Protein AF-A0A821EQW8-F1 (afdb_monomer)

Nearest PDB structures (foldseek):
  7ohu-assembly1_h  TM=5.596E-01  e=5.281E+00  Saccharomyces cerevisiae S288C
  7b9v-assembly1_G  TM=2.730E-01  e=5.631E+00  Saccharomyces cerevisiae

Structure (mmCIF, N/CA/C/O backbone):
data_AF-A0A821EQW8-F1
#
_entry.id   AF-A0A821EQW8-F1
#
loop_
_atom_site.group_PDB
_atom_site.id
_atom_site.type_symbol
_atom_site.label_atom_id
_atom_site.label_alt_id
_atom_site.label_comp_id
_atom_site.label_asym_id
_atom_site.label_entity_id
_atom_site.label_seq_id
_atom_site.pdbx_PDB_ins_code
_atom_site.Cartn_x
_atom_site.Cartn_y
_atom_site.Cartn_z
_atom_site.occupancy
_atom_site.B_iso_or_equiv
_atom_site.auth_seq_id
_atom_site.auth_comp_id
_atom_site.auth_asym_id
_atom_site.auth_atom_id
_atom_site.pdbx_PDB_model_num
ATOM 1 N N . MET A 1 1 ? -4.162 -8.168 23.105 1.00 57.56 1 MET A N 1
ATOM 2 C CA . MET A 1 1 ? -3.784 -6.881 22.479 1.00 57.56 1 MET A CA 1
ATOM 3 C C . MET A 1 1 ? -4.527 -5.698 23.109 1.00 57.56 1 MET A C 1
ATOM 5 O O . MET A 1 1 ? -3.955 -4.623 23.130 1.00 57.56 1 MET A O 1
ATOM 9 N N . GLU A 1 2 ? -5.716 -5.898 23.705 1.00 63.41 2 GLU A N 1
ATOM 10 C CA . GLU A 1 2 ? -6.487 -4.833 24.386 1.00 63.41 2 GLU A CA 1
ATOM 11 C C . GLU A 1 2 ? -5.773 -4.137 25.556 1.00 63.41 2 GLU A C 1
ATOM 13 O O . GLU A 1 2 ? -6.022 -2.965 25.799 1.00 63.41 2 GLU A O 1
ATOM 18 N N . LEU A 1 3 ? -4.874 -4.829 26.269 1.00 70.81 3 LEU A N 1
ATOM 19 C CA . LEU A 1 3 ? -4.217 -4.282 27.467 1.00 70.81 3 LEU A CA 1
ATOM 20 C C . LEU A 1 3 ? -3.351 -3.040 27.185 1.00 70.81 3 LEU A C 1
ATOM 22 O O . LEU A 1 3 ? -3.168 -2.209 28.066 1.00 70.81 3 LEU A O 1
ATOM 26 N N . LEU A 1 4 ? -2.779 -2.943 25.983 1.00 72.75 4 LEU A N 1
ATOM 27 C CA . LEU A 1 4 ? -1.846 -1.872 25.614 1.00 72.75 4 LEU A CA 1
ATOM 28 C C . LEU A 1 4 ? -2.492 -0.808 24.718 1.00 72.75 4 LEU A C 1
ATOM 30 O O . LEU A 1 4 ? -1.934 0.273 24.544 1.00 72.75 4 LEU A O 1
ATOM 34 N N . THR A 1 5 ? -3.643 -1.113 24.120 1.00 76.81 5 THR A N 1
ATOM 35 C CA . THR A 1 5 ? -4.367 -0.180 23.257 1.00 76.81 5 THR A CA 1
ATOM 36 C C . THR A 1 5 ? -5.152 0.813 24.101 1.00 76.81 5 THR A C 1
ATOM 38 O O . THR A 1 5 ? -5.888 0.408 24.997 1.00 76.81 5 THR A O 1
ATOM 41 N N . CYS A 1 6 ? -5.068 2.104 23.782 1.00 76.81 6 CYS A N 1
ATOM 42 C CA . CYS A 1 6 ? -5.926 3.109 24.401 1.00 76.81 6 CYS A CA 1
ATOM 43 C C . CYS A 1 6 ? -7.381 2.864 23.973 1.00 76.81 6 CYS A C 1
ATOM 45 O O . CYS A 1 6 ? -7.728 3.038 22.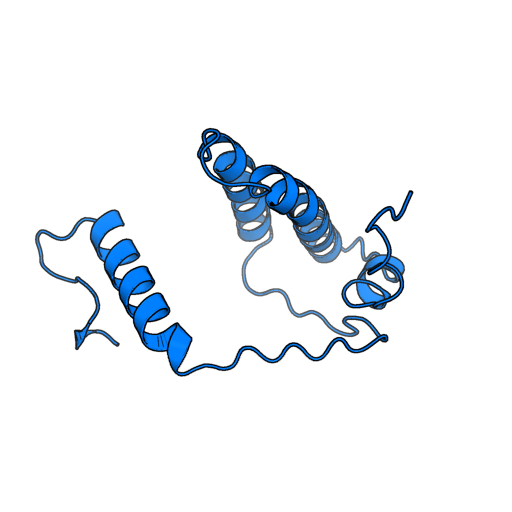801 1.00 76.81 6 CYS A O 1
ATOM 47 N N . ASN A 1 7 ? -8.216 2.446 24.925 1.00 80.06 7 ASN A N 1
ATOM 48 C CA . ASN A 1 7 ? -9.637 2.137 24.741 1.00 80.06 7 ASN A CA 1
ATOM 49 C C . ASN A 1 7 ? -10.520 2.741 25.856 1.00 80.06 7 ASN A C 1
ATOM 51 O O . ASN A 1 7 ? -11.581 2.206 26.176 1.00 80.06 7 ASN A O 1
ATOM 55 N N . PHE A 1 8 ? -10.097 3.862 26.451 1.00 83.25 8 PHE A N 1
ATOM 56 C CA . PHE A 1 8 ? -10.881 4.569 27.464 1.00 83.25 8 PHE A CA 1
ATOM 57 C C . PHE A 1 8 ? -12.074 5.298 26.829 1.00 83.25 8 PHE A C 1
ATOM 59 O O . PHE A 1 8 ? -12.046 5.670 25.657 1.00 83.25 8 PHE A O 1
ATOM 66 N N . SER A 1 9 ? -13.116 5.573 27.617 1.00 78.94 9 SER A N 1
ATOM 67 C CA . SER A 1 9 ? -14.330 6.265 27.146 1.00 78.94 9 SER A CA 1
ATOM 68 C C . SER A 1 9 ? -14.083 7.688 26.627 1.00 78.94 9 SER A C 1
ATOM 70 O O . SER A 1 9 ? -14.916 8.232 25.906 1.00 78.94 9 SER A O 1
ATOM 72 N N . THR A 1 10 ? -12.942 8.285 26.972 1.00 82.94 10 THR A N 1
ATOM 73 C CA . THR A 1 10 ? -12.494 9.608 26.518 1.00 82.94 10 THR A CA 1
ATOM 74 C C . THR A 1 10 ? -11.499 9.549 25.356 1.00 82.94 10 THR A C 1
ATOM 76 O O . THR A 1 10 ? -11.104 10.596 24.850 1.00 82.94 10 THR A O 1
ATOM 79 N N . THR A 1 11 ? -11.084 8.352 24.924 1.00 82.31 11 THR A N 1
ATOM 80 C CA . THR A 1 11 ? -10.078 8.169 23.874 1.00 82.31 11 THR A CA 1
ATOM 81 C C . THR A 1 11 ? -10.624 8.552 22.498 1.00 82.31 11 THR A C 1
ATOM 83 O O . THR A 1 11 ? -11.646 8.046 22.033 1.00 82.31 11 THR A O 1
ATOM 86 N N . THR A 1 12 ? -9.892 9.413 21.798 1.00 82.81 12 THR A N 1
ATOM 87 C CA . THR A 1 12 ? -10.149 9.770 20.400 1.00 82.81 12 THR A CA 1
ATOM 88 C C . THR A 1 12 ? -9.572 8.728 19.433 1.00 82.81 12 THR A C 1
ATOM 90 O O . THR A 1 12 ? -8.640 7.986 19.746 1.00 82.81 12 THR A O 1
ATOM 93 N N . LYS A 1 13 ? -10.074 8.691 18.190 1.00 79.12 13 LYS A N 1
ATOM 94 C CA . LYS A 1 13 ? -9.567 7.770 17.147 1.00 79.12 13 LYS A CA 1
ATOM 95 C C . LYS A 1 13 ? -8.060 7.924 16.891 1.00 79.12 13 LYS A C 1
ATOM 97 O O . LYS A 1 13 ? -7.398 6.948 16.551 1.00 79.12 13 LYS A O 1
ATOM 102 N N . ILE A 1 14 ? -7.530 9.136 17.058 1.00 81.06 14 ILE A N 1
ATOM 103 C CA . ILE A 1 14 ? -6.105 9.438 16.884 1.00 81.06 14 ILE A CA 1
ATOM 104 C C . ILE A 1 14 ? -5.293 8.838 18.030 1.00 81.06 14 ILE A C 1
ATOM 106 O O . ILE A 1 14 ? -4.287 8.188 17.778 1.00 81.06 14 ILE A O 1
ATOM 110 N N . GLU A 1 15 ? -5.740 8.990 19.274 1.00 79.56 15 GLU A N 1
ATOM 111 C CA . GLU A 1 15 ? -5.058 8.419 20.443 1.00 79.56 15 GLU A CA 1
ATOM 112 C C . GLU A 1 15 ? -5.067 6.886 20.421 1.00 79.56 15 GLU A C 1
ATOM 114 O O . GLU A 1 15 ? -4.058 6.257 20.735 1.00 79.56 15 GLU A O 1
ATOM 119 N N . SER A 1 16 ? -6.165 6.275 19.964 1.00 82.31 16 SER A N 1
ATOM 120 C CA . SER A 1 16 ? -6.221 4.828 19.734 1.00 82.31 16 SER A CA 1
ATOM 121 C C . SER A 1 16 ? -5.200 4.390 18.672 1.00 82.31 16 SER A C 1
ATOM 123 O O . SER A 1 16 ? -4.409 3.478 18.912 1.00 82.31 16 SER A O 1
ATOM 125 N N . PHE A 1 17 ? -5.118 5.098 17.539 1.00 83.06 17 PHE A N 1
ATOM 126 C CA . PHE A 1 17 ? -4.116 4.829 16.503 1.00 83.06 17 PHE A CA 1
ATOM 127 C C . PHE A 1 17 ? -2.676 5.013 17.008 1.00 83.06 17 PHE A C 1
ATOM 129 O O . PHE A 1 17 ? -1.831 4.152 16.770 1.00 83.06 17 PHE A O 1
ATOM 136 N N . LEU A 1 18 ? -2.400 6.090 17.748 1.00 81.69 18 LEU A N 1
ATOM 137 C CA . LEU A 1 18 ? -1.085 6.351 18.336 1.00 81.69 18 LEU A CA 1
ATOM 138 C C . LEU A 1 18 ? -0.676 5.254 19.320 1.00 81.69 18 LEU A C 1
ATOM 140 O O . LEU A 1 18 ? 0.488 4.866 19.327 1.00 81.69 18 LEU A O 1
ATOM 144 N N . SER A 1 19 ? -1.620 4.708 20.093 1.00 82.62 19 SER A N 1
ATOM 145 C CA . SER A 1 19 ? -1.336 3.571 20.974 1.00 82.62 19 SER A CA 1
ATOM 146 C C . SER A 1 19 ? -0.899 2.335 20.181 1.00 82.62 19 SER A C 1
ATOM 148 O O . SER A 1 19 ? 0.098 1.708 20.527 1.00 82.62 19 SER A O 1
ATOM 150 N N . CYS A 1 20 ? -1.547 2.042 19.047 1.00 82.75 20 CYS A N 1
ATOM 151 C CA . CYS A 1 20 ? -1.134 0.959 18.154 1.00 82.75 20 CYS A CA 1
ATOM 152 C C . CYS A 1 20 ? 0.255 1.204 17.551 1.00 82.75 20 CYS A C 1
ATOM 154 O O . CYS A 1 20 ? 1.072 0.287 17.522 1.00 82.75 20 CYS A O 1
ATOM 156 N N . VAL A 1 21 ? 0.548 2.431 17.109 1.00 84.62 21 VAL A N 1
ATOM 157 C CA . VAL A 1 21 ? 1.867 2.796 16.564 1.00 84.62 21 VAL A CA 1
ATOM 158 C C . VAL A 1 21 ? 2.959 2.667 17.627 1.00 84.62 21 VAL A C 1
ATOM 160 O O . VAL A 1 21 ? 4.007 2.095 17.349 1.00 84.62 21 VAL A O 1
ATOM 163 N N . ALA A 1 22 ? 2.707 3.138 18.849 1.00 84.19 22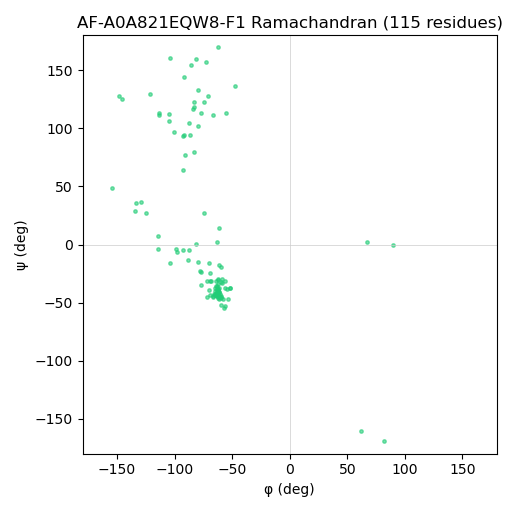 ALA A N 1
ATOM 164 C CA . ALA A 1 22 ? 3.649 3.024 19.959 1.00 84.19 22 ALA A CA 1
ATOM 165 C C . ALA A 1 22 ? 3.928 1.558 20.322 1.00 84.19 22 ALA A C 1
ATOM 167 O O . ALA A 1 22 ? 5.077 1.183 20.538 1.00 84.19 22 ALA A O 1
ATOM 168 N N . ILE A 1 23 ? 2.896 0.704 20.324 1.00 83.62 23 ILE A N 1
ATOM 169 C CA . ILE A 1 23 ? 3.072 -0.745 20.478 1.00 83.62 23 ILE A CA 1
ATOM 170 C C . ILE A 1 23 ? 3.952 -1.280 19.342 1.00 83.62 23 ILE A C 1
ATOM 172 O O . ILE A 1 23 ? 4.960 -1.924 19.613 1.00 83.62 23 ILE A O 1
ATOM 176 N N . MET A 1 24 ? 3.625 -0.994 18.079 1.00 83.81 24 MET A N 1
ATOM 177 C CA . MET A 1 24 ? 4.411 -1.465 16.930 1.00 83.81 24 MET A CA 1
ATOM 178 C C . MET A 1 24 ? 5.882 -1.032 17.009 1.00 83.81 24 MET A C 1
ATOM 180 O O . MET A 1 24 ? 6.760 -1.827 16.683 1.00 83.81 24 MET A O 1
ATOM 184 N N . ASP A 1 25 ? 6.164 0.178 17.496 1.00 83.00 25 ASP A N 1
ATOM 185 C CA . ASP A 1 25 ? 7.524 0.687 17.697 1.00 83.00 25 ASP A CA 1
ATOM 186 C C . ASP A 1 25 ? 8.284 -0.074 18.800 1.00 83.00 25 ASP A C 1
ATOM 188 O O . ASP A 1 25 ? 9.415 -0.514 18.591 1.00 83.00 25 ASP A O 1
ATOM 192 N N . ILE A 1 26 ? 7.638 -0.345 19.942 1.00 84.25 26 ILE A N 1
ATOM 193 C CA . ILE A 1 26 ? 8.222 -1.150 21.032 1.00 84.25 26 ILE A CA 1
ATOM 194 C C . ILE A 1 26 ? 8.543 -2.569 20.557 1.00 84.25 26 ILE A C 1
ATOM 196 O O . ILE A 1 26 ? 9.577 -3.135 20.925 1.00 84.25 26 ILE A O 1
ATOM 200 N N . PHE A 1 27 ? 7.653 -3.152 19.755 1.00 79.62 27 PHE A N 1
ATOM 201 C CA . PHE A 1 27 ? 7.811 -4.505 19.239 1.00 79.62 27 PHE A CA 1
ATOM 202 C C . PHE A 1 27 ? 8.809 -4.589 18.083 1.00 79.62 27 PHE A C 1
ATOM 204 O O . PHE A 1 27 ? 9.410 -5.642 17.894 1.00 79.62 27 PHE A O 1
ATOM 211 N N . LYS A 1 28 ? 9.059 -3.489 17.362 1.00 82.25 28 LYS A N 1
ATOM 212 C CA . LYS A 1 28 ? 9.981 -3.442 16.220 1.00 82.25 28 LYS A CA 1
ATOM 213 C C . LYS A 1 28 ? 11.362 -4.017 16.541 1.00 82.25 28 LYS A C 1
ATOM 215 O O . LYS A 1 28 ? 11.925 -4.704 15.705 1.00 82.25 28 LYS A O 1
ATOM 220 N N . LYS A 1 29 ? 11.889 -3.791 17.750 1.00 80.25 29 LYS A N 1
ATOM 221 C CA . LYS A 1 29 ? 13.210 -4.301 18.171 1.00 80.25 29 LYS A CA 1
ATOM 222 C C . LYS A 1 29 ? 13.269 -5.819 18.389 1.00 80.25 29 LYS A C 1
ATOM 224 O O . LYS A 1 29 ? 14.357 -6.363 18.518 1.00 80.25 29 LYS A O 1
ATOM 229 N N . TYR A 1 30 ? 12.116 -6.475 18.503 1.00 77.19 30 TYR A N 1
ATOM 230 C CA . TYR A 1 30 ? 12.009 -7.924 18.682 1.00 77.19 30 TYR A CA 1
ATOM 231 C C . TYR A 1 30 ? 11.727 -8.657 17.367 1.00 77.19 30 TYR A C 1
ATOM 233 O O . TYR A 1 30 ? 11.720 -9.885 17.353 1.00 77.19 30 TYR A O 1
ATOM 241 N N . PHE A 1 31 ? 11.491 -7.921 16.280 1.00 72.31 31 PHE A N 1
ATOM 242 C CA . PHE A 1 31 ? 11.285 -8.478 14.952 1.00 72.31 31 PHE A CA 1
ATOM 243 C C . PHE A 1 31 ? 12.446 -8.070 14.050 1.00 72.31 31 PHE A C 1
ATOM 245 O O . PHE A 1 31 ? 12.601 -6.900 13.704 1.00 72.31 31 PHE A O 1
ATOM 252 N N . GLU A 1 32 ? 13.250 -9.048 13.644 1.00 69.50 32 GLU A N 1
ATOM 253 C CA . GLU A 1 32 ? 14.140 -8.879 12.502 1.00 69.50 32 GLU A CA 1
ATOM 254 C C . GLU A 1 32 ? 13.298 -8.993 11.228 1.00 69.50 32 GLU A C 1
ATOM 256 O O . GLU A 1 32 ? 12.709 -10.033 10.932 1.00 69.50 32 GLU A O 1
ATOM 261 N N . TYR A 1 33 ? 13.183 -7.885 10.496 1.00 66.00 33 TYR A N 1
ATOM 262 C CA . TYR A 1 33 ? 12.520 -7.858 9.195 1.00 66.00 33 TYR A CA 1
ATOM 263 C C . TYR A 1 33 ? 13.522 -8.304 8.128 1.00 66.00 33 TYR A C 1
ATOM 265 O O . TYR A 1 33 ? 14.117 -7.479 7.436 1.00 66.00 33 TYR A O 1
ATOM 273 N N . GLU A 1 34 ? 13.733 -9.613 8.013 1.00 61.81 34 GLU A N 1
ATOM 274 C CA . GLU A 1 34 ? 14.450 -10.176 6.871 1.00 61.81 34 GLU A CA 1
ATOM 275 C C . GLU A 1 34 ? 13.539 -10.150 5.640 1.00 61.81 34 GLU A C 1
ATOM 277 O O . GLU A 1 34 ? 12.441 -10.711 5.644 1.00 61.81 34 GLU A O 1
ATOM 282 N N . TYR A 1 35 ? 13.983 -9.488 4.573 1.00 58.75 35 TYR A N 1
ATOM 283 C CA . TYR A 1 35 ? 13.300 -9.520 3.286 1.00 58.75 35 TYR A CA 1
ATOM 284 C C . TYR A 1 35 ? 14.085 -10.425 2.330 1.00 58.75 35 TYR A C 1
ATOM 286 O O . TYR A 1 35 ? 15.206 -10.124 1.926 1.00 58.75 35 TYR A O 1
ATOM 294 N N . TYR A 1 36 ? 13.491 -11.559 1.963 1.00 61.62 36 TYR A N 1
ATOM 295 C CA . TYR A 1 36 ? 14.030 -12.427 0.920 1.00 61.62 36 TYR A CA 1
ATOM 296 C C . TYR A 1 36 ? 13.488 -11.958 -0.426 1.00 61.62 36 TYR A C 1
ATOM 298 O O . TYR A 1 36 ? 12.321 -12.187 -0.749 1.00 61.62 36 TYR A O 1
ATOM 306 N N . ILE A 1 37 ? 14.330 -11.291 -1.216 1.00 64.44 37 ILE A N 1
ATOM 307 C CA . ILE A 1 37 ? 13.965 -10.917 -2.581 1.00 64.44 37 ILE A CA 1
ATOM 308 C C . ILE A 1 37 ? 14.134 -12.144 -3.472 1.00 64.44 37 ILE A C 1
ATOM 310 O O . ILE A 1 37 ? 15.242 -12.523 -3.851 1.00 64.44 37 ILE A O 1
ATOM 314 N N . THR A 1 38 ? 13.022 -12.789 -3.801 1.00 63.88 38 THR A N 1
ATOM 315 C CA . THR A 1 38 ? 13.020 -13.856 -4.796 1.00 63.88 38 THR A CA 1
ATOM 316 C C . THR A 1 38 ? 12.945 -13.222 -6.183 1.00 63.88 38 THR A C 1
ATOM 318 O O . THR A 1 38 ? 11.925 -12.615 -6.501 1.00 63.88 38 THR A O 1
ATOM 321 N N . MET A 1 39 ? 13.957 -13.427 -7.034 1.00 67.94 39 MET A N 1
ATOM 322 C CA . MET A 1 39 ? 14.057 -12.914 -8.424 1.00 67.94 39 MET A CA 1
ATOM 323 C C . MET A 1 39 ? 12.949 -13.411 -9.385 1.00 67.94 39 MET A C 1
ATOM 325 O O . MET A 1 39 ? 13.077 -13.347 -10.600 1.00 67.94 39 MET A O 1
ATOM 329 N N . CYS A 1 40 ? 11.875 -13.993 -8.858 1.00 73.75 40 CYS A N 1
ATOM 330 C CA . CYS A 1 40 ? 10.785 -14.603 -9.612 1.00 73.75 40 CYS A CA 1
ATOM 331 C C . CYS A 1 40 ? 9.443 -13.870 -9.447 1.00 73.75 40 CYS A C 1
ATOM 333 O O . CYS A 1 40 ? 8.420 -14.388 -9.900 1.00 73.75 40 CYS A O 1
ATOM 335 N N . GLY A 1 41 ? 9.442 -12.702 -8.788 1.00 81.38 41 GLY A N 1
ATOM 336 C CA . GLY A 1 41 ? 8.250 -11.885 -8.564 1.00 81.38 41 GLY A CA 1
ATOM 337 C C . GLY A 1 41 ? 7.165 -12.572 -7.729 1.00 81.38 41 GLY A C 1
ATOM 338 O O . GLY A 1 41 ? 7.418 -13.527 -6.992 1.00 81.38 41 GLY A O 1
ATOM 339 N N . ILE A 1 42 ? 5.933 -12.071 -7.833 1.00 84.00 42 ILE A N 1
ATOM 340 C CA . ILE A 1 42 ? 4.753 -12.610 -7.144 1.00 84.00 42 ILE A CA 1
ATOM 341 C C . ILE A 1 42 ? 3.902 -13.366 -8.168 1.00 84.00 42 ILE A C 1
ATOM 343 O O . ILE A 1 42 ? 3.214 -12.768 -8.989 1.00 84.00 42 ILE A O 1
ATOM 347 N N . ARG A 1 43 ? 3.925 -14.702 -8.100 1.00 79.25 43 ARG A N 1
ATOM 348 C CA . ARG A 1 43 ? 3.208 -15.575 -9.054 1.00 79.25 43 ARG A CA 1
ATOM 349 C C . ARG A 1 43 ? 1.704 -15.691 -8.808 1.00 79.25 43 ARG A C 1
ATOM 351 O O . ARG A 1 43 ? 0.969 -16.089 -9.704 1.00 79.25 43 ARG A O 1
ATOM 358 N N . ASN A 1 44 ? 1.249 -15.433 -7.585 1.00 81.50 44 ASN A N 1
ATOM 359 C CA . ASN A 1 44 ? -0.162 -15.504 -7.227 1.00 81.50 44 ASN A CA 1
ATOM 360 C C . ASN A 1 44 ? -0.462 -14.437 -6.177 1.00 81.50 44 ASN A C 1
ATOM 362 O O . ASN A 1 44 ? 0.203 -14.380 -5.143 1.00 81.50 44 ASN A O 1
ATOM 366 N N . VAL A 1 45 ? -1.451 -13.597 -6.466 1.00 85.62 45 VAL A N 1
ATOM 367 C CA . VAL A 1 45 ? -1.919 -12.542 -5.576 1.00 85.62 45 VAL A CA 1
ATOM 368 C C . VAL A 1 45 ? -3.396 -12.761 -5.282 1.00 85.62 45 VAL A C 1
ATOM 370 O O . VAL A 1 45 ? -4.213 -12.935 -6.185 1.00 85.62 45 VAL A O 1
ATOM 373 N N . HIS A 1 46 ? -3.737 -12.733 -3.997 1.00 87.75 46 HIS A N 1
ATOM 374 C CA . HIS A 1 46 ? -5.114 -12.739 -3.534 1.00 87.75 46 HIS A CA 1
ATOM 375 C C . HIS A 1 46 ? -5.416 -11.401 -2.864 1.00 87.75 46 HIS A C 1
ATOM 377 O O . HIS A 1 46 ? -4.880 -11.095 -1.798 1.00 87.75 46 HIS A O 1
ATOM 383 N N . PHE A 1 47 ? -6.268 -10.594 -3.495 1.00 87.69 47 PHE A N 1
ATOM 384 C CA . PHE A 1 47 ? -6.698 -9.322 -2.928 1.00 87.69 47 PHE A CA 1
ATOM 385 C C . PHE A 1 47 ? -7.850 -9.536 -1.952 1.00 87.69 47 PHE A C 1
ATOM 387 O O . PHE A 1 47 ? -8.906 -10.043 -2.323 1.00 87.69 47 PHE A O 1
ATOM 394 N N . MET A 1 48 ? -7.656 -9.094 -0.712 1.00 90.25 48 MET A N 1
ATOM 395 C CA . MET A 1 48 ? -8.739 -8.953 0.258 1.00 90.25 48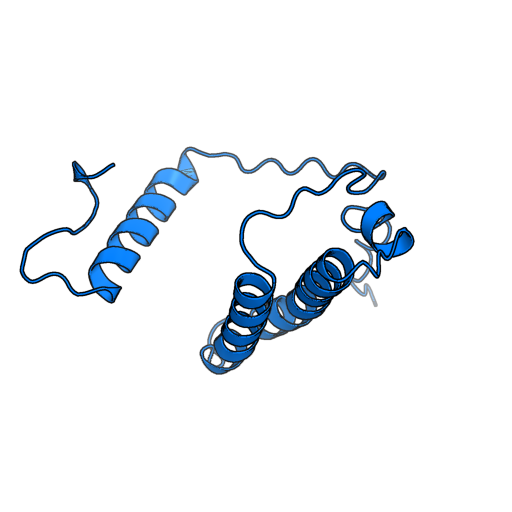 MET A CA 1
ATOM 396 C C . MET A 1 48 ? -9.420 -7.584 0.097 1.00 90.25 48 MET A C 1
ATOM 398 O O . MET A 1 48 ? -8.800 -6.621 -0.360 1.00 90.25 48 MET A O 1
ATOM 402 N N . GLY A 1 49 ? -10.693 -7.494 0.490 1.00 90.62 49 GLY A N 1
ATOM 403 C CA . GLY A 1 49 ? -11.493 -6.268 0.380 1.00 90.62 49 GLY A CA 1
ATOM 404 C C . GLY A 1 49 ? -12.092 -6.027 -1.012 1.00 90.62 49 GLY A C 1
ATOM 405 O O . GLY A 1 49 ? -12.104 -6.907 -1.877 1.00 90.62 49 GLY A O 1
ATOM 406 N N . THR A 1 50 ? -12.632 -4.825 -1.214 1.00 94.81 50 THR A N 1
ATOM 407 C CA . THR A 1 50 ? -13.340 -4.413 -2.436 1.00 94.81 50 THR A CA 1
ATOM 408 C C . THR A 1 50 ? -12.494 -3.494 -3.315 1.00 94.81 50 THR A C 1
ATOM 410 O O . THR A 1 50 ? -11.575 -2.832 -2.837 1.00 94.81 50 THR A O 1
ATOM 413 N N . LEU A 1 51 ? -12.838 -3.375 -4.601 1.00 93.31 51 LEU A N 1
ATOM 414 C CA . LEU A 1 51 ? -12.208 -2.409 -5.514 1.00 93.31 51 LEU A CA 1
ATOM 415 C C . LEU A 1 51 ? -12.212 -0.973 -4.956 1.00 93.31 51 LEU A C 1
ATOM 417 O O . LEU A 1 51 ? -11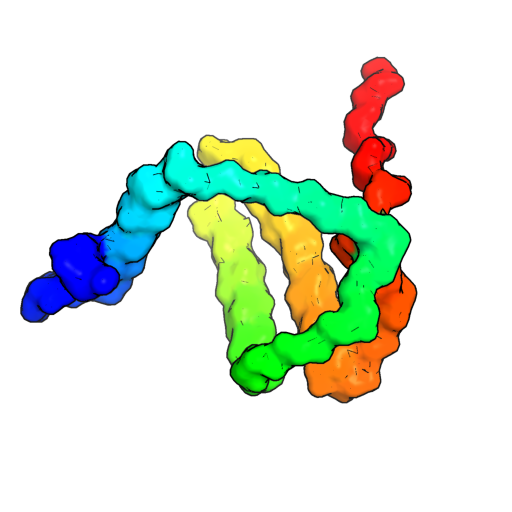.247 -0.227 -5.131 1.00 93.31 51 LEU A O 1
ATOM 421 N N . GLU A 1 52 ? -13.291 -0.582 -4.279 1.00 95.19 52 GLU A N 1
ATOM 422 C CA . GLU A 1 52 ? -13.425 0.754 -3.698 1.00 95.19 52 GLU A CA 1
ATOM 423 C C . GLU A 1 52 ? -12.478 0.964 -2.510 1.00 95.19 52 GLU A C 1
ATOM 425 O O . GLU A 1 52 ? -11.944 2.063 -2.354 1.00 95.19 52 GLU A O 1
ATOM 430 N N . ASP A 1 53 ? -12.168 -0.086 -1.742 1.00 94.31 53 ASP A N 1
ATOM 431 C CA . ASP A 1 53 ? -11.156 -0.023 -0.682 1.00 94.31 53 ASP A CA 1
ATOM 432 C C . ASP A 1 53 ? -9.766 0.276 -1.260 1.00 94.31 53 ASP A C 1
ATOM 434 O O . ASP A 1 53 ? -9.036 1.117 -0.729 1.00 94.31 53 ASP A O 1
ATOM 438 N N . TRP A 1 54 ? -9.416 -0.338 -2.395 1.00 95.19 54 TRP A N 1
ATOM 439 C CA . TRP A 1 54 ? -8.135 -0.114 -3.075 1.00 95.19 54 TRP A CA 1
ATOM 440 C C . TRP A 1 54 ? -8.042 1.280 -3.710 1.00 95.19 54 TRP A C 1
ATOM 442 O O . TRP A 1 54 ? -7.013 1.953 -3.589 1.00 95.19 54 TRP A O 1
ATOM 452 N N . LYS A 1 55 ? -9.132 1.782 -4.305 1.00 95.94 55 LYS A N 1
ATOM 453 C CA . LYS A 1 55 ? -9.209 3.178 -4.775 1.00 95.94 55 LYS A CA 1
ATOM 454 C C . LYS A 1 55 ? -9.096 4.173 -3.619 1.00 95.94 55 LYS A C 1
ATOM 456 O O . LYS A 1 55 ? -8.412 5.195 -3.739 1.00 95.94 55 LYS A O 1
ATOM 461 N N . LEU A 1 56 ? -9.740 3.879 -2.488 1.00 94.25 56 LEU A N 1
ATOM 462 C CA . LEU A 1 56 ? -9.666 4.702 -1.286 1.00 94.25 56 LEU A CA 1
ATOM 463 C C . LEU A 1 56 ? -8.251 4.708 -0.699 1.00 94.25 56 LEU A C 1
ATOM 465 O O . LEU A 1 56 ? -7.762 5.777 -0.325 1.00 94.25 56 LEU A O 1
ATOM 469 N N . LEU A 1 57 ? -7.586 3.549 -0.655 1.00 93.62 57 LEU A N 1
ATOM 470 C CA . LEU A 1 57 ? -6.189 3.420 -0.248 1.00 93.62 57 LEU A CA 1
ATOM 471 C C . LEU A 1 57 ? -5.303 4.319 -1.111 1.00 93.62 57 LEU A C 1
ATOM 473 O O . LEU A 1 57 ? -4.619 5.184 -0.571 1.00 93.62 57 LEU A O 1
ATOM 477 N N . ARG A 1 58 ? -5.392 4.203 -2.441 1.00 95.50 58 ARG A N 1
ATOM 478 C CA . ARG A 1 58 ? -4.641 5.051 -3.380 1.00 95.50 58 ARG A CA 1
ATOM 479 C C . ARG A 1 58 ? -4.852 6.543 -3.112 1.00 95.50 58 ARG A C 1
ATOM 481 O O . ARG A 1 58 ? -3.893 7.311 -3.060 1.00 95.50 58 ARG A O 1
ATOM 488 N N . ASN A 1 59 ? -6.105 6.966 -2.922 1.00 94.25 59 ASN A N 1
ATOM 489 C CA . ASN A 1 59 ? -6.444 8.366 -2.659 1.00 94.25 59 ASN A CA 1
ATOM 490 C C . ASN A 1 59 ? -5.831 8.872 -1.343 1.00 94.25 59 ASN A C 1
ATOM 492 O O . ASN A 1 59 ? -5.272 9.969 -1.299 1.00 94.25 59 ASN A O 1
ATOM 496 N N . LYS A 1 60 ? -5.911 8.069 -0.276 1.00 91.38 60 LYS A N 1
ATOM 497 C CA . LYS A 1 60 ? -5.302 8.395 1.020 1.00 91.38 60 LYS A CA 1
ATOM 498 C C . LYS A 1 60 ? -3.779 8.455 0.923 1.00 91.38 60 LYS A C 1
ATOM 500 O O . LYS A 1 60 ? -3.196 9.408 1.431 1.00 91.38 60 LYS A O 1
ATOM 505 N N . THR A 1 61 ? -3.154 7.514 0.220 1.00 90.75 61 THR A N 1
ATOM 506 C CA . THR A 1 61 ? -1.707 7.502 -0.034 1.00 90.75 61 THR A CA 1
ATOM 507 C C . THR A 1 61 ? -1.253 8.756 -0.779 1.00 90.75 61 THR A C 1
ATOM 509 O O . THR A 1 61 ? -0.303 9.407 -0.356 1.00 90.75 61 THR A O 1
ATOM 512 N N . ALA A 1 62 ? -1.984 9.184 -1.812 1.00 90.12 62 ALA A N 1
ATOM 513 C CA . ALA A 1 62 ? -1.680 10.429 -2.519 1.00 90.12 62 ALA A CA 1
ATOM 514 C C . ALA A 1 62 ? -1.799 11.667 -1.609 1.00 90.12 62 ALA A C 1
ATOM 516 O O . ALA A 1 62 ? -0.977 12.575 -1.679 1.00 90.12 62 ALA A O 1
ATOM 517 N N . LYS A 1 63 ? -2.793 11.698 -0.712 1.00 86.12 63 LYS A N 1
ATOM 518 C CA . LYS A 1 63 ? -2.956 12.783 0.270 1.00 86.12 63 LYS A CA 1
ATOM 519 C C . LYS A 1 63 ? -1.857 12.798 1.331 1.00 86.12 63 LYS A C 1
ATOM 521 O O . LYS A 1 63 ? -1.499 13.881 1.784 1.00 86.12 63 LYS A O 1
ATOM 526 N N . LEU A 1 64 ? -1.308 11.637 1.705 1.00 83.38 64 LEU A N 1
ATOM 527 C CA . LEU A 1 64 ? -0.195 11.543 2.659 1.00 83.38 64 LEU A CA 1
ATOM 528 C C . LEU A 1 64 ? 1.043 12.300 2.170 1.00 83.38 64 LEU A C 1
ATOM 530 O O . LEU A 1 64 ? 1.726 12.906 2.991 1.00 83.38 64 LEU A O 1
ATOM 534 N N . LYS A 1 65 ? 1.268 12.364 0.851 1.00 77.69 65 LYS A N 1
ATOM 535 C CA . LYS A 1 65 ? 2.340 13.175 0.251 1.00 77.69 65 LYS A CA 1
ATOM 536 C C . LYS A 1 65 ? 2.275 14.647 0.676 1.00 77.69 65 LYS A C 1
ATOM 538 O O . LYS A 1 65 ? 3.304 15.264 0.925 1.00 77.69 65 LYS A O 1
ATOM 543 N N . ASN A 1 66 ? 1.068 15.202 0.797 1.00 71.88 66 ASN A N 1
ATOM 544 C CA . ASN A 1 66 ? 0.856 16.613 1.136 1.00 71.88 66 ASN A CA 1
ATOM 545 C C . ASN A 1 66 ? 1.013 16.904 2.637 1.00 71.88 66 ASN A C 1
ATOM 547 O O . ASN A 1 66 ? 1.086 18.066 3.027 1.00 71.88 66 ASN A O 1
ATOM 551 N N . LEU A 1 67 ? 1.015 15.869 3.483 1.00 66.75 67 LEU A N 1
ATOM 552 C CA . LEU A 1 67 ? 1.125 16.008 4.938 1.00 66.75 67 LEU A CA 1
ATOM 553 C C . LEU A 1 67 ? 2.580 16.027 5.418 1.00 66.75 67 LEU A C 1
ATOM 555 O O . LEU A 1 67 ? 2.849 16.414 6.553 1.00 66.75 67 LEU A O 1
ATOM 559 N N . THR A 1 68 ? 3.526 15.654 4.559 1.00 59.38 68 THR A N 1
ATOM 560 C CA . THR A 1 68 ? 4.954 15.741 4.849 1.00 59.38 68 THR A CA 1
ATOM 561 C C . THR A 1 68 ? 5.527 17.064 4.355 1.00 59.38 68 THR A C 1
ATOM 563 O O . THR A 1 68 ? 5.921 17.201 3.200 1.00 59.38 68 THR A O 1
ATOM 566 N N . ALA A 1 69 ? 5.562 18.047 5.258 1.00 52.41 69 ALA A N 1
ATOM 567 C CA . ALA A 1 69 ? 6.416 19.234 5.161 1.00 52.41 69 ALA A CA 1
ATOM 568 C C . ALA A 1 69 ? 7.917 18.815 5.170 1.00 52.41 69 ALA A C 1
ATOM 570 O O . ALA A 1 69 ? 8.198 17.642 5.426 1.00 52.41 69 ALA A O 1
ATOM 571 N N . PRO A 1 70 ? 8.892 19.710 4.893 1.00 54.72 70 PRO A N 1
ATOM 572 C CA . PRO A 1 70 ? 10.237 19.379 4.383 1.00 54.72 70 PRO A CA 1
ATOM 573 C C . PRO A 1 70 ? 11.193 18.760 5.422 1.00 54.72 70 PRO A C 1
ATOM 575 O O . PRO A 1 70 ? 12.403 18.927 5.343 1.00 54.72 70 PRO A O 1
ATOM 578 N N . THR A 1 71 ? 10.672 18.088 6.444 1.00 56.03 71 THR A N 1
ATOM 579 C CA . THR A 1 71 ? 11.436 17.698 7.624 1.00 56.03 71 THR A CA 1
ATOM 580 C C . THR A 1 71 ? 12.052 16.312 7.571 1.00 56.03 71 THR A C 1
ATOM 582 O O . THR A 1 71 ? 12.808 16.015 8.490 1.00 56.03 71 THR A O 1
ATOM 585 N N . ARG A 1 72 ? 11.822 15.476 6.548 1.00 52.06 72 ARG A N 1
ATOM 586 C CA . ARG A 1 72 ? 12.561 14.209 6.390 1.00 52.06 72 ARG A CA 1
ATOM 587 C C . ARG A 1 72 ? 12.746 13.824 4.929 1.00 52.06 72 ARG A C 1
ATOM 589 O O . ARG A 1 72 ? 11.780 13.764 4.170 1.00 52.06 72 ARG A O 1
ATOM 596 N N . ASP A 1 73 ? 13.996 13.552 4.582 1.00 63.16 73 ASP A N 1
ATOM 597 C CA . ASP A 1 73 ? 14.448 13.129 3.264 1.00 63.16 73 ASP A CA 1
ATOM 598 C C . ASP A 1 73 ? 13.581 11.988 2.701 1.00 63.16 73 ASP A C 1
ATOM 600 O O . ASP A 1 73 ? 13.224 11.033 3.391 1.00 63.16 73 ASP A O 1
ATOM 604 N N . ASN A 1 74 ? 13.243 12.098 1.416 1.00 67.44 74 ASN A N 1
ATOM 605 C CA . ASN A 1 74 ? 12.689 11.038 0.568 1.00 67.44 74 ASN A CA 1
ATOM 606 C C . ASN A 1 74 ? 11.284 10.465 0.840 1.00 67.44 74 ASN A C 1
ATOM 608 O O . ASN A 1 74 ? 10.865 9.601 0.069 1.00 67.44 74 ASN A O 1
ATOM 612 N N . PHE A 1 75 ? 10.492 10.929 1.818 1.00 79.00 75 PHE A N 1
ATOM 613 C CA . PHE A 1 75 ? 9.134 10.368 1.989 1.00 79.00 75 PHE A CA 1
ATOM 614 C C . PHE A 1 75 ? 8.206 10.663 0.799 1.00 79.00 75 PHE A C 1
ATOM 616 O O . PHE A 1 75 ? 7.475 9.785 0.351 1.00 79.00 75 PHE A O 1
ATOM 623 N N . GLY A 1 76 ? 8.264 11.874 0.236 1.00 81.38 76 GLY A N 1
ATOM 624 C CA . GLY A 1 76 ? 7.501 12.213 -0.971 1.00 81.38 76 GLY A CA 1
ATOM 625 C C . GLY A 1 76 ? 7.867 11.318 -2.159 1.00 81.38 76 GLY A C 1
ATOM 626 O O . GLY A 1 76 ? 6.976 10.764 -2.797 1.00 81.38 76 GLY A O 1
ATOM 627 N N . SER A 1 77 ? 9.167 11.107 -2.386 1.00 83.00 77 SER A N 1
ATOM 628 C CA . SER A 1 77 ? 9.701 10.209 -3.419 1.00 83.00 77 SER A CA 1
ATOM 629 C C . SER A 1 77 ? 9.283 8.753 -3.194 1.00 83.00 77 SER A C 1
ATOM 631 O O . SER A 1 77 ? 8.943 8.044 -4.136 1.00 83.00 77 SER A O 1
ATOM 633 N N . TYR A 1 78 ? 9.257 8.307 -1.934 1.00 84.38 78 TYR A N 1
ATOM 634 C CA . TYR A 1 78 ? 8.757 6.984 -1.565 1.00 84.38 78 TYR A CA 1
ATOM 635 C C . TYR A 1 78 ? 7.275 6.823 -1.928 1.00 84.38 78 TYR A C 1
ATOM 637 O O . TYR A 1 78 ? 6.888 5.819 -2.526 1.00 84.38 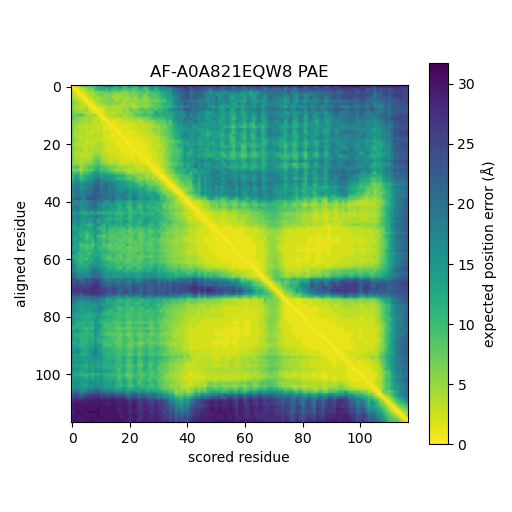78 TYR A O 1
ATOM 645 N N . ILE A 1 79 ? 6.444 7.827 -1.626 1.00 89.56 79 ILE A N 1
ATOM 646 C CA . ILE A 1 79 ? 5.030 7.826 -2.021 1.00 89.56 79 ILE A CA 1
ATOM 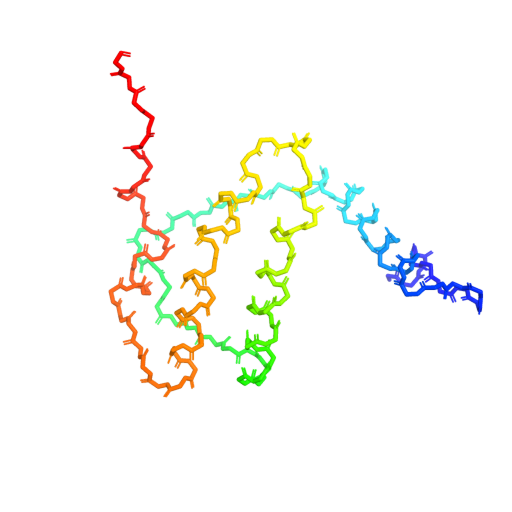647 C C . ILE A 1 79 ? 4.883 7.826 -3.549 1.00 89.56 79 ILE A C 1
ATOM 649 O O . ILE A 1 79 ? 4.030 7.106 -4.069 1.00 89.56 79 ILE A O 1
ATOM 653 N N . ASP A 1 80 ? 5.728 8.566 -4.267 1.00 88.62 80 ASP A N 1
ATOM 654 C CA . ASP A 1 80 ? 5.727 8.590 -5.733 1.00 88.62 80 ASP A CA 1
ATOM 655 C C . ASP A 1 80 ? 6.057 7.224 -6.347 1.00 88.62 80 ASP A C 1
ATOM 657 O O . ASP A 1 80 ? 5.425 6.840 -7.328 1.00 88.62 80 ASP A O 1
ATOM 661 N N . GLY A 1 81 ? 6.970 6.456 -5.746 1.00 89.25 81 GLY A N 1
ATOM 662 C CA . GLY A 1 81 ? 7.241 5.072 -6.153 1.00 89.25 81 GLY A CA 1
ATOM 663 C C . GLY A 1 81 ? 6.124 4.089 -5.777 1.00 89.25 81 GLY A C 1
ATOM 664 O O . GLY A 1 81 ? 5.867 3.128 -6.501 1.00 89.25 81 GLY A O 1
ATOM 665 N N . LEU A 1 82 ? 5.420 4.335 -4.668 1.00 91.44 82 LEU A N 1
ATOM 666 C CA . LEU A 1 82 ? 4.361 3.452 -4.173 1.00 91.44 82 LEU A CA 1
ATOM 667 C C . LEU A 1 82 ? 3.042 3.590 -4.950 1.00 91.44 82 LEU A C 1
ATOM 669 O O . LEU A 1 82 ? 2.320 2.608 -5.120 1.00 91.44 82 LEU A O 1
ATOM 673 N N . LEU A 1 83 ? 2.696 4.792 -5.418 1.00 94.06 83 LEU A N 1
ATOM 674 C CA . LEU A 1 83 ? 1.431 5.035 -6.122 1.00 94.06 83 LEU A CA 1
ATOM 675 C C . LEU A 1 83 ? 1.250 4.156 -7.380 1.00 94.06 83 LEU A C 1
ATOM 677 O O . LEU A 1 83 ? 0.194 3.526 -7.479 1.00 94.06 83 LEU A O 1
ATOM 681 N N . PRO A 1 84 ? 2.246 4.020 -8.281 1.00 94.56 84 PRO A N 1
ATOM 682 C CA . PRO A 1 84 ? 2.169 3.114 -9.428 1.00 94.56 84 PRO A CA 1
ATOM 683 C C . PRO A 1 84 ? 1.948 1.645 -9.049 1.00 94.56 84 PRO A C 1
ATOM 685 O O . PRO A 1 84 ? 1.259 0.921 -9.762 1.00 94.56 84 PRO A O 1
ATOM 688 N N . ILE A 1 85 ? 2.492 1.194 -7.915 1.00 93.94 85 ILE A N 1
ATOM 689 C CA . ILE A 1 85 ? 2.293 -0.176 -7.419 1.00 93.94 85 ILE A CA 1
ATOM 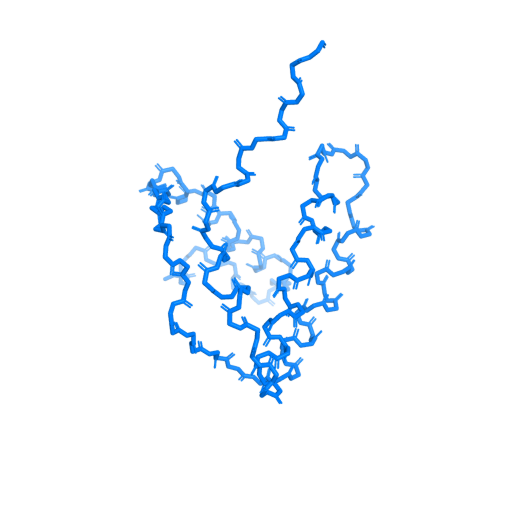690 C C . ILE A 1 85 ? 0.825 -0.380 -7.019 1.00 93.94 85 ILE A C 1
ATOM 692 O O . ILE A 1 85 ? 0.202 -1.367 -7.407 1.00 93.94 85 ILE A O 1
ATOM 696 N N . ILE A 1 86 ? 0.239 0.578 -6.293 1.00 94.62 86 ILE A N 1
ATOM 697 C CA . ILE A 1 86 ? -1.185 0.527 -5.925 1.00 94.62 86 ILE A CA 1
ATOM 698 C C . ILE A 1 86 ? -2.071 0.602 -7.179 1.00 94.62 86 ILE A C 1
ATOM 700 O O . ILE A 1 86 ? -3.105 -0.063 -7.243 1.00 94.62 86 ILE A O 1
ATOM 704 N N . ASP A 1 87 ? -1.662 1.367 -8.194 1.00 95.88 87 ASP A N 1
ATOM 705 C CA . ASP A 1 87 ? -2.351 1.407 -9.487 1.00 95.88 87 ASP A CA 1
ATOM 706 C C . ASP A 1 87 ? -2.378 0.036 -10.169 1.00 95.88 87 ASP A C 1
ATOM 708 O O . ASP A 1 87 ? -3.436 -0.389 -10.635 1.00 95.88 87 ASP A O 1
ATOM 712 N N . GLN A 1 88 ? -1.268 -0.703 -10.148 1.00 95.12 88 GLN A N 1
ATOM 713 C CA . GLN A 1 88 ? -1.214 -2.071 -10.674 1.00 95.12 88 GLN A CA 1
ATOM 714 C C . GLN A 1 88 ? -2.139 -3.030 -9.916 1.00 95.12 88 GLN A C 1
ATOM 716 O O . GLN A 1 88 ? -2.757 -3.911 -10.520 1.00 95.12 88 GLN A O 1
ATOM 721 N N . PHE A 1 89 ? -2.314 -2.839 -8.606 1.00 94.25 89 PHE A N 1
ATOM 722 C CA . PHE A 1 89 ? -3.272 -3.625 -7.823 1.00 94.25 89 PHE A CA 1
ATOM 723 C C . PHE A 1 89 ? -4.713 -3.357 -8.261 1.00 94.25 89 PHE A C 1
ATOM 725 O O . PHE A 1 89 ? -5.483 -4.297 -8.458 1.00 94.25 89 PHE A O 1
ATOM 732 N N . ILE A 1 90 ? -5.064 -2.087 -8.483 1.00 96.00 90 ILE A N 1
ATOM 733 C CA . ILE A 1 90 ? -6.385 -1.692 -8.989 1.00 96.00 90 ILE A CA 1
ATOM 734 C C . ILE A 1 90 ? -6.621 -2.273 -10.389 1.00 96.00 90 ILE A C 1
ATOM 736 O O . ILE A 1 90 ? -7.679 -2.856 -10.621 1.00 96.00 90 ILE A O 1
ATOM 740 N N . GLN A 1 91 ? -5.641 -2.175 -11.295 1.00 95.81 91 GLN A N 1
ATOM 741 C CA . GLN A 1 91 ? -5.741 -2.753 -12.642 1.00 95.81 91 GLN A CA 1
ATOM 742 C C . GLN A 1 91 ? -5.942 -4.270 -12.595 1.00 95.81 91 GLN A C 1
ATOM 744 O O . GLN A 1 91 ? -6.846 -4.797 -13.246 1.00 95.81 91 GLN A O 1
ATOM 749 N N . THR A 1 92 ? -5.177 -4.963 -11.749 1.00 93.81 92 THR A N 1
ATOM 750 C CA . THR A 1 92 ? -5.297 -6.415 -11.563 1.00 93.81 92 THR A CA 1
ATOM 751 C C . THR A 1 92 ? -6.686 -6.796 -11.041 1.00 93.81 92 THR A C 1
ATOM 753 O O . THR A 1 92 ? -7.292 -7.738 -11.548 1.00 93.81 92 THR A O 1
ATOM 756 N N . TYR A 1 93 ? -7.245 -6.029 -10.097 1.00 92.69 93 TYR A N 1
ATOM 757 C CA . TYR A 1 93 ? -8.606 -6.239 -9.584 1.00 92.69 93 TYR A CA 1
ATOM 758 C C . TYR A 1 93 ? -9.683 -6.038 -10.665 1.00 92.69 93 TYR A C 1
ATOM 760 O O . TYR A 1 93 ? -10.726 -6.688 -10.642 1.00 92.69 93 TYR A O 1
ATOM 768 N N . GLN A 1 94 ? -9.437 -5.152 -11.634 1.00 92.56 94 GLN A N 1
ATOM 769 C CA . GLN A 1 94 ? -10.328 -4.895 -12.771 1.00 92.56 94 GLN A CA 1
ATOM 770 C C . GLN A 1 94 ? -10.183 -5.918 -13.913 1.00 92.56 94 GLN A C 1
ATOM 772 O O . GLN A 1 94 ? -10.883 -5.804 -14.916 1.00 92.56 94 GLN A O 1
ATOM 777 N N . GLY A 1 95 ? -9.304 -6.916 -13.770 1.00 91.75 95 GLY A N 1
ATOM 778 C CA . GLY A 1 95 ? -9.036 -7.938 -14.787 1.00 91.75 95 GLY A CA 1
ATOM 779 C C . GLY A 1 95 ? -7.926 -7.575 -15.779 1.00 91.75 95 GLY A C 1
ATOM 780 O O . GLY A 1 95 ? -7.583 -8.394 -16.630 1.00 91.75 95 GLY A O 1
ATOM 781 N N . ASN A 1 96 ? -7.318 -6.393 -15.653 1.00 93.50 96 ASN A N 1
ATOM 782 C CA . ASN A 1 96 ? -6.201 -5.945 -16.485 1.00 93.50 96 ASN A CA 1
ATOM 783 C C . ASN A 1 96 ? -4.872 -6.339 -15.826 1.00 93.50 96 ASN A C 1
ATOM 785 O O . ASN A 1 96 ? -4.211 -5.524 -15.184 1.00 93.50 96 ASN A O 1
ATOM 789 N N . VAL A 1 97 ? -4.503 -7.616 -15.932 1.00 92.88 97 VAL A N 1
ATOM 790 C CA . VAL A 1 97 ? -3.311 -8.152 -15.260 1.00 92.88 97 VAL A CA 1
ATOM 791 C C . VAL A 1 97 ? -2.044 -7.891 -16.080 1.00 92.88 97 VAL A C 1
ATOM 793 O O . VAL A 1 97 ? -1.871 -8.453 -17.163 1.00 92.88 97 VAL A O 1
ATOM 796 N N . ASP A 1 98 ? -1.120 -7.099 -15.533 1.00 92.62 98 ASP A N 1
ATOM 797 C CA . ASP A 1 98 ? 0.227 -6.916 -16.081 1.00 92.62 98 ASP A CA 1
ATOM 798 C C . ASP A 1 98 ? 1.178 -8.005 -15.555 1.00 92.62 98 ASP A C 1
ATOM 800 O O . ASP A 1 98 ? 1.772 -7.902 -14.479 1.00 92.62 98 ASP A O 1
ATOM 804 N N . ASN A 1 99 ? 1.325 -9.082 -16.326 1.00 89.38 99 ASN A N 1
ATOM 805 C CA . ASN A 1 99 ? 2.210 -10.191 -15.963 1.00 89.38 99 ASN A CA 1
ATOM 806 C C . ASN A 1 99 ? 3.686 -9.770 -15.869 1.00 89.38 99 ASN A C 1
ATOM 808 O O . ASN A 1 99 ? 4.436 -10.361 -15.094 1.00 89.38 99 ASN A O 1
ATOM 812 N N . GLN A 1 100 ? 4.124 -8.770 -16.642 1.00 88.56 100 GLN A N 1
ATOM 813 C CA . GLN A 1 100 ? 5.508 -8.305 -16.591 1.00 88.56 100 GLN A CA 1
ATOM 814 C C . GLN A 1 100 ? 5.778 -7.600 -15.263 1.00 88.56 100 GLN A C 1
ATOM 816 O O . GLN A 1 100 ? 6.804 -7.872 -14.638 1.00 88.56 100 GLN A O 1
ATOM 821 N N . PHE A 1 101 ? 4.847 -6.756 -14.812 1.00 90.50 101 PHE A N 1
ATOM 822 C CA . PHE A 1 101 ? 4.901 -6.151 -13.486 1.00 90.50 101 PHE A CA 1
ATOM 823 C C . PHE A 1 101 ? 4.966 -7.223 -12.393 1.00 90.50 101 PHE A C 1
ATOM 825 O O . PHE A 1 101 ? 5.915 -7.233 -11.615 1.00 90.50 101 PHE A O 1
ATOM 832 N N . TRP A 1 102 ? 4.026 -8.172 -12.359 1.00 90.06 102 TRP A N 1
ATOM 833 C CA . TRP A 1 102 ? 3.973 -9.186 -11.296 1.00 90.06 102 TRP A CA 1
ATOM 834 C C . TRP A 1 102 ? 5.201 -10.101 -11.259 1.00 90.06 102 TRP A C 1
ATOM 836 O O . TRP A 1 102 ? 5.680 -10.438 -10.176 1.00 90.06 102 TRP A O 1
ATOM 846 N N . ASN A 1 103 ? 5.770 -10.434 -12.420 1.00 86.19 103 ASN A N 1
ATOM 847 C CA . ASN A 1 103 ? 7.009 -11.209 -12.505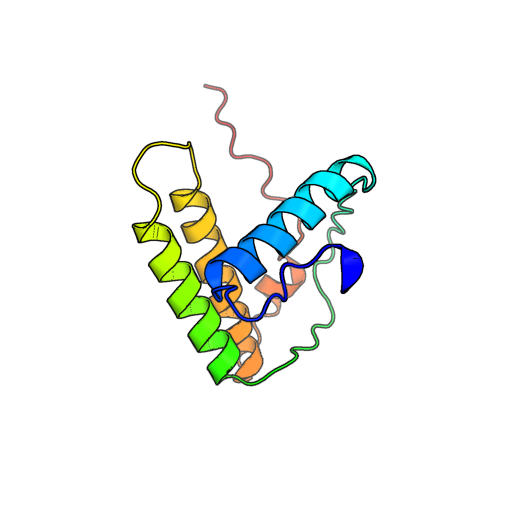 1.00 86.19 103 ASN A CA 1
ATOM 848 C C . ASN A 1 103 ? 8.241 -10.431 -12.013 1.00 86.19 103 ASN A C 1
ATOM 850 O O . ASN A 1 103 ? 9.214 -11.056 -11.602 1.00 86.19 103 ASN A O 1
ATOM 854 N N . LYS A 1 104 ? 8.207 -9.091 -12.038 1.00 84.62 104 LYS A N 1
ATOM 855 C CA . LYS A 1 104 ? 9.356 -8.225 -11.715 1.00 84.62 104 LYS A CA 1
ATOM 856 C C . LYS A 1 104 ? 9.190 -7.368 -10.461 1.00 84.62 104 LYS A C 1
ATOM 858 O O . LYS A 1 104 ? 10.130 -6.695 -10.056 1.00 84.62 104 LYS A O 1
ATOM 863 N N . VAL A 1 105 ? 8.027 -7.401 -9.811 1.00 84.19 105 VAL A N 1
ATOM 864 C CA . VAL A 1 105 ? 7.698 -6.553 -8.648 1.00 84.19 105 VAL A CA 1
ATOM 865 C C . VAL A 1 105 ? 8.646 -6.756 -7.454 1.00 84.19 105 VAL A C 1
ATOM 867 O O . VAL A 1 105 ? 8.750 -5.886 -6.597 1.00 84.19 105 VAL A O 1
ATOM 870 N N . MET A 1 106 ? 9.362 -7.885 -7.415 1.00 74.69 106 MET A N 1
ATOM 871 C CA . MET A 1 106 ? 10.420 -8.190 -6.445 1.00 74.69 106 MET A CA 1
ATOM 872 C C . MET A 1 106 ? 11.709 -8.651 -7.149 1.00 74.69 106 MET A C 1
ATOM 874 O O . MET A 1 106 ? 12.360 -9.578 -6.688 1.00 7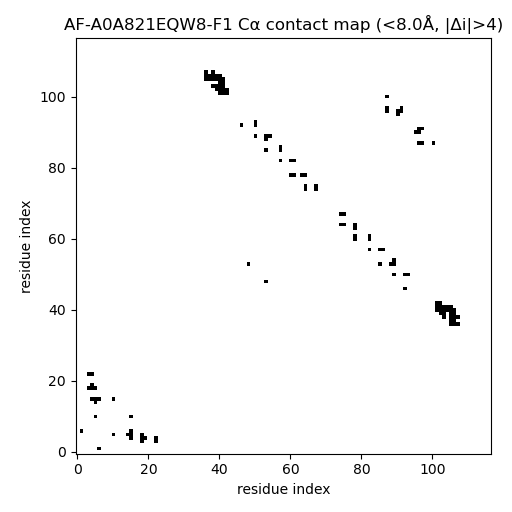4.69 106 MET A O 1
ATOM 878 N N . ASP A 1 107 ? 12.053 -8.083 -8.304 1.00 70.12 107 ASP A N 1
ATOM 879 C CA . ASP A 1 107 ? 13.305 -8.397 -9.007 1.00 70.12 107 ASP A CA 1
ATOM 880 C C . ASP A 1 107 ? 14.439 -7.430 -8.604 1.00 70.12 107 ASP A C 1
ATOM 882 O O . ASP A 1 107 ? 14.204 -6.250 -8.346 1.00 70.12 107 ASP A O 1
ATOM 886 N N . ILE A 1 108 ? 15.675 -7.934 -8.521 1.00 59.34 108 ILE A N 1
ATOM 887 C CA . ILE A 1 108 ? 16.867 -7.200 -8.050 1.00 59.34 108 ILE A CA 1
ATOM 888 C C . ILE A 1 108 ? 17.555 -6.435 -9.196 1.00 59.34 108 ILE A C 1
ATOM 890 O O . ILE A 1 108 ? 18.463 -5.643 -8.948 1.00 59.34 108 ILE A O 1
ATOM 894 N N . GLU A 1 109 ? 17.108 -6.574 -10.448 1.00 54.44 109 GLU A N 1
ATOM 895 C CA . GLU A 1 109 ? 17.748 -5.919 -11.604 1.00 54.44 109 GLU A CA 1
ATOM 896 C C . GLU A 1 109 ? 17.731 -4.370 -11.592 1.00 54.44 109 GLU A C 1
ATOM 898 O O . GLU A 1 109 ? 18.244 -3.755 -12.524 1.00 54.44 109 GLU A O 1
ATOM 903 N N . HIS A 1 110 ? 17.206 -3.705 -10.554 1.00 46.53 110 HIS A N 1
ATOM 904 C CA . HIS A 1 110 ? 17.266 -2.243 -10.386 1.00 46.53 110 HIS A CA 1
ATOM 905 C C . HIS A 1 110 ? 17.674 -1.766 -8.975 1.00 46.53 110 HIS A C 1
ATOM 907 O O . HIS A 1 110 ? 17.237 -0.713 -8.517 1.00 46.53 110 HIS A O 1
ATOM 913 N N . VAL A 1 111 ? 18.581 -2.469 -8.287 1.00 44.31 111 VAL A N 1
ATOM 914 C CA . VAL A 1 111 ? 19.373 -1.852 -7.197 1.00 44.31 111 VAL A CA 1
ATOM 915 C C . VAL A 1 111 ? 20.689 -1.322 -7.779 1.00 44.31 111 VAL A C 1
ATOM 917 O O . VAL A 1 111 ? 21.773 -1.815 -7.494 1.00 44.31 111 VAL A O 1
ATOM 920 N N . GLY A 1 112 ? 20.583 -0.342 -8.677 1.00 39.34 112 GLY A N 1
ATOM 921 C CA . GLY A 1 112 ? 21.713 0.212 -9.429 1.00 39.34 112 GLY A CA 1
ATOM 922 C C . GLY A 1 112 ? 21.462 1.648 -9.876 1.00 39.34 112 GLY A C 1
ATOM 923 O O . GLY A 1 112 ? 21.622 1.964 -11.046 1.00 39.34 112 GLY A O 1
ATOM 924 N N . GLY A 1 113 ? 21.009 2.500 -8.955 1.00 34.06 113 GLY A N 1
ATOM 925 C CA . GLY A 1 113 ? 20.805 3.938 -9.173 1.00 34.06 113 GLY A CA 1
ATOM 926 C C . GLY A 1 113 ? 21.558 4.807 -8.165 1.00 34.06 113 GLY A C 1
ATOM 927 O O . GLY A 1 113 ? 21.099 5.892 -7.832 1.00 34.06 113 GLY A O 1
ATOM 928 N N . GLY A 1 114 ? 22.668 4.305 -7.617 1.00 33.56 114 GLY A N 1
ATOM 929 C CA . GLY A 1 114 ? 23.658 5.122 -6.922 1.00 33.56 114 GLY A CA 1
ATOM 930 C C . GLY A 1 114 ? 24.710 5.551 -7.933 1.00 33.56 114 GLY A C 1
ATOM 931 O O . GLY A 1 114 ? 25.635 4.792 -8.216 1.00 33.56 114 GLY A O 1
ATOM 932 N N . GLU A 1 115 ? 24.530 6.733 -8.516 1.00 37.53 115 GLU A N 1
ATOM 933 C CA . GLU A 1 115 ? 25.530 7.372 -9.366 1.00 37.53 115 GLU A CA 1
ATOM 934 C C . GLU A 1 115 ? 26.843 7.500 -8.582 1.00 37.53 115 GLU A C 1
ATOM 936 O O . GLU A 1 115 ? 26.930 8.202 -7.577 1.00 37.53 115 GLU A O 1
ATOM 941 N N . SER A 1 116 ? 27.859 6.763 -9.027 1.00 34.88 116 SER A N 1
ATOM 942 C CA . SER A 1 116 ? 29.255 7.038 -8.703 1.00 34.88 116 SER A CA 1
ATOM 943 C C . SER A 1 116 ? 29.833 7.759 -9.914 1.00 34.88 116 SER A C 1
ATOM 945 O O . SER A 1 116 ? 30.179 7.119 -10.908 1.00 34.88 116 SER A O 1
ATOM 947 N N . GLY A 1 117 ? 29.865 9.085 -9.838 1.00 33.91 117 GLY A N 1
ATOM 948 C CA . GLY A 1 117 ? 30.569 9.988 -10.742 1.00 33.91 117 GLY A CA 1
ATOM 949 C C . GLY A 1 117 ? 31.211 11.090 -9.922 1.00 33.91 117 GLY A C 1
ATOM 950 O O . GLY A 1 117 ? 30.494 11.642 -9.059 1.00 33.91 117 GLY A O 1
#

Sequence (117 aa):
MELLTCNFSTTTKIESFLSCVAIMDIFKKYFEYEYYITMCGIRNVHFMGTLEDWKLLRNKTAKLKNLTAPTRDNFGSYIDGLLPIIDQFIQTYQGNVDNQFWNKVMDIEHVGGGESG

Mean predicted aligned error: 11.23 Å

Radius of gyration: 18.28 Å; Cα contacts (8 Å, |Δi|>4): 68; chains: 1; bounding box: 45×35×44 Å

pLDDT: mean 78.53, std 15.84, range [33.56, 96.0]

Foldseek 3Di:
DVVQAPDDPPDDPVSRVVSVVVVCVVCVVVDDPDDDQDQFFAPDDDDPDDLVVLVVVLVVLVVVLVVDDPPDPCPNVVSVVVNVVSVQVSCVNVVNHDPVCRRHVRHPPPPPPPDDD

Secondary structure (DSSP, 8-state):
-TTTS---TT--HHHHHHHHHHHHHHHHTT--------TT--S-----S-HHHHHHHHHHHHHHHTT--TTSTTHHHHHHHHHHHHHHHHHHHTT---HHHHHHTT-STT-------

Solvent-accessible surface area (backbone atoms only — not comparable to full-atom values): 7430 Å² total; per-residue (Å²): 118,70,91,71,39,53,76,54,99,83,58,48,77,64,53,30,49,50,28,51,50,52,51,52,57,68,49,46,84,77,52,84,86,80,78,83,76,52,74,62,28,58,89,78,85,84,84,80,85,53,75,66,55,53,54,50,48,49,54,52,53,60,52,51,48,75,71,61,65,99,82,62,88,62,56,57,59,49,46,62,62,47,50,61,54,52,50,51,52,52,34,40,75,74,70,56,66,58,63,68,54,34,42,44,75,39,41,69,93,74,84,76,82,76,86,86,128